Protein AF-A0AAW5N0G1-F1 (afdb_monomer_lite)

Radius of gyration: 11.5 Å; chains: 1; boundin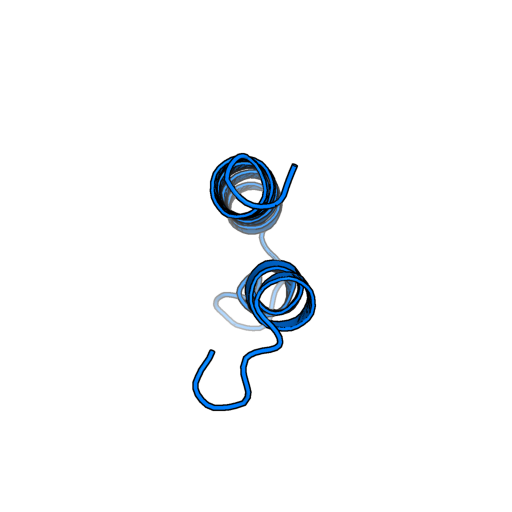g box: 29×12×34 Å

InterPro domains:
  IPR002196 Glycoside hydrolase, family 24 [PF00959] (1-34)
  IPR023346 Lysozyme-like domain superfamily [SSF53955] (1-41)
  IPR023347 Lysozyme domain superfamily [G3DSA:1.10.530.40] (1-43)
  IPR051018 Bacteriophage Glycosyl Hydrolase 24 [PTHR38107] (1-42)

Foldseek 3Di:
DVVPPQLVVLVCLCVPQDDPNDGDPVSNVVSVVSSVVSCPVVD

Structure (mmCIF, N/CA/C/O backbone):
data_AF-A0AAW5N0G1-F1
#
_entry.id   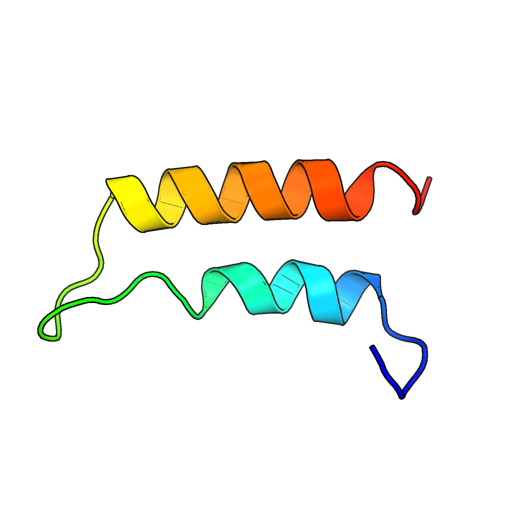AF-A0AAW5N0G1-F1
#
loop_
_atom_site.group_PDB
_atom_site.id
_atom_site.type_symbol
_atom_site.label_atom_id
_atom_site.label_alt_id
_atom_site.label_comp_id
_atom_site.label_asym_id
_atom_site.label_entity_id
_atom_site.label_seq_id
_atom_site.pdbx_PDB_ins_code
_atom_site.Cartn_x
_atom_site.Cartn_y
_atom_site.Cartn_z
_atom_site.occupancy
_atom_site.B_iso_or_equiv
_atom_site.auth_seq_id
_atom_site.auth_comp_id
_atom_site.auth_asym_id
_atom_site.auth_atom_id
_atom_site.pdbx_PDB_model_num
ATOM 1 N N . ILE A 1 1 ? -11.575 -0.725 3.288 1.00 91.94 1 ILE A N 1
ATOM 2 C CA . ILE A 1 1 ? -11.880 0.608 3.869 1.00 91.94 1 ILE A CA 1
ATOM 3 C C . ILE A 1 1 ? -13.381 0.782 4.086 1.00 91.94 1 ILE A C 1
ATOM 5 O O . ILE A 1 1 ? -13.785 0.734 5.233 1.00 91.94 1 ILE A O 1
ATOM 9 N N . ASN A 1 2 ? -14.221 0.891 3.045 1.00 96.75 2 ASN A N 1
ATOM 10 C CA . ASN A 1 2 ? -15.666 1.168 3.214 1.00 96.75 2 ASN A CA 1
ATOM 11 C C . ASN A 1 2 ? -16.439 0.135 4.060 1.00 96.75 2 ASN A C 1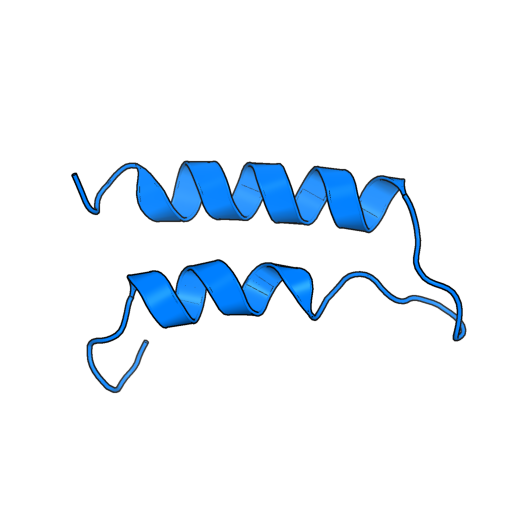
ATOM 13 O O . ASN A 1 2 ? -17.471 0.462 4.625 1.00 96.75 2 ASN A O 1
ATOM 17 N N . GLN A 1 3 ? -15.940 -1.099 4.161 1.00 97.38 3 GLN A N 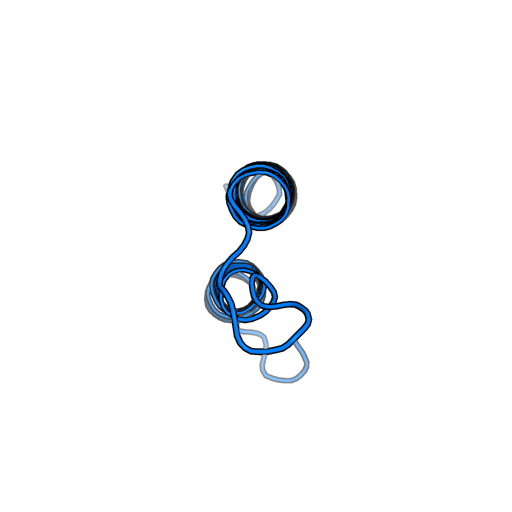1
ATOM 18 C CA . GLN A 1 3 ? -16.517 -2.164 4.992 1.00 97.38 3 GLN A CA 1
ATOM 19 C C . GLN A 1 3 ? -16.014 -2.153 6.450 1.00 97.38 3 GLN A C 1
ATOM 21 O O . GLN A 1 3 ? -16.299 -3.080 7.196 1.00 97.38 3 GLN A O 1
ATOM 26 N N . GLY A 1 4 ? -15.211 -1.166 6.858 1.00 94.94 4 GLY A N 1
ATOM 27 C CA . GLY A 1 4 ? -14.629 -1.096 8.204 1.00 94.94 4 GLY A CA 1
ATOM 28 C C . GLY A 1 4 ? -13.442 -2.036 8.453 1.00 94.94 4 GLY A C 1
ATOM 29 O O . GLY A 1 4 ? -12.727 -1.853 9.432 1.00 94.94 4 GLY A O 1
ATOM 30 N N . ASP A 1 5 ? -13.161 -2.985 7.553 1.00 96.19 5 ASP A N 1
ATOM 31 C CA . ASP A 1 5 ? -11.949 -3.814 7.609 1.00 96.19 5 ASP A CA 1
ATOM 32 C C . ASP A 1 5 ? -10.708 -3.002 7.191 1.00 96.19 5 ASP A C 1
ATOM 34 O O . ASP A 1 5 ? -10.308 -2.963 6.019 1.00 96.19 5 ASP A O 1
ATOM 38 N N . ILE A 1 6 ? -10.151 -2.261 8.152 1.00 95.56 6 ILE A N 1
ATOM 39 C CA . ILE A 1 6 ? -8.955 -1.433 7.962 1.00 95.56 6 ILE A CA 1
ATOM 40 C C . ILE A 1 6 ? -7.699 -2.302 7.916 1.00 95.56 6 ILE A C 1
ATOM 42 O O . ILE A 1 6 ? -6.882 -2.119 7.015 1.00 95.56 6 ILE A O 1
ATOM 46 N N . LYS A 1 7 ? -7.573 -3.294 8.804 1.00 96.38 7 LYS A N 1
ATOM 47 C CA . LYS A 1 7 ? -6.448 -4.237 8.796 1.00 96.38 7 LYS A CA 1
ATOM 48 C C . LYS A 1 7 ? -6.334 -4.958 7.451 1.00 96.38 7 LYS A C 1
ATOM 50 O O . LYS A 1 7 ? -5.265 -4.939 6.838 1.00 96.38 7 LYS A O 1
ATOM 55 N N . GLY A 1 8 ? -7.439 -5.511 6.950 1.00 97.25 8 GLY A N 1
ATOM 56 C CA . GLY A 1 8 ? -7.479 -6.142 5.638 1.00 97.25 8 GLY A CA 1
ATOM 57 C C . GLY A 1 8 ? -7.167 -5.157 4.517 1.00 97.25 8 GLY A C 1
ATOM 58 O O . GLY A 1 8 ? -6.441 -5.514 3.593 1.00 97.25 8 GLY A O 1
ATOM 59 N N . ALA A 1 9 ? -7.615 -3.899 4.611 1.00 97.62 9 ALA A N 1
ATOM 60 C CA . ALA A 1 9 ? -7.251 -2.860 3.646 1.00 97.62 9 ALA A CA 1
ATOM 61 C C . ALA A 1 9 ? -5.745 -2.538 3.641 1.00 97.62 9 ALA A C 1
ATOM 63 O O . ALA A 1 9 ? -5.168 -2.433 2.559 1.00 97.62 9 ALA A O 1
ATOM 64 N N . CYS A 1 10 ? -5.095 -2.435 4.805 1.00 97.81 10 CYS A N 1
ATOM 65 C CA . CYS A 1 10 ? -3.641 -2.264 4.890 1.00 97.81 10 CYS A CA 1
ATOM 66 C C . CYS A 1 10 ? -2.906 -3.479 4.292 1.00 97.81 10 CYS A C 1
ATOM 68 O O . CYS A 1 10 ? -1.928 -3.319 3.561 1.00 97.81 10 CYS A O 1
ATOM 70 N N . ASP A 1 11 ? -3.400 -4.700 4.526 1.00 98.00 11 ASP A N 1
ATOM 71 C CA . ASP A 1 11 ? -2.821 -5.921 3.950 1.00 98.00 11 ASP A CA 1
ATOM 72 C C . ASP A 1 11 ? -2.898 -5.950 2.408 1.00 98.00 11 ASP A C 1
ATOM 74 O O . ASP A 1 11 ? -2.015 -6.515 1.754 1.00 98.00 11 ASP A O 1
ATOM 78 N N . GLN A 1 12 ? -3.893 -5.287 1.799 1.00 98.19 12 GLN A N 1
ATOM 79 C CA . GLN A 1 12 ? -4.014 -5.185 0.337 1.00 98.19 12 GLN A CA 1
ATOM 80 C C . GLN A 1 12 ? -2.866 -4.408 -0.328 1.00 98.19 12 GLN A C 1
ATOM 82 O O . GLN A 1 12 ? -2.636 -4.596 -1.526 1.00 98.19 12 GLN A O 1
ATOM 87 N N . LEU A 1 13 ? -2.110 -3.577 0.404 1.00 98.25 13 LEU A N 1
ATOM 88 C CA . LEU A 1 13 ? -0.985 -2.808 -0.151 1.00 98.25 13 LEU A CA 1
ATOM 89 C C . LEU A 1 13 ? 0.062 -3.707 -0.829 1.00 98.25 13 LEU A C 1
ATOM 91 O O . LEU A 1 13 ? 0.622 -3.341 -1.863 1.00 98.25 13 LEU A O 1
ATOM 95 N N . ARG A 1 14 ? 0.261 -4.927 -0.316 1.00 98.19 14 ARG A N 1
ATOM 96 C CA . ARG A 1 14 ? 1.217 -5.919 -0.843 1.00 98.19 14 ARG A CA 1
ATOM 97 C C . ARG A 1 14 ? 0.926 -6.379 -2.274 1.00 98.19 14 ARG A C 1
ATOM 99 O O . ARG A 1 14 ? 1.829 -6.863 -2.957 1.00 98.19 14 ARG A O 1
ATOM 106 N N . ARG A 1 15 ? -0.309 -6.202 -2.761 1.00 98.06 15 ARG A N 1
ATOM 107 C CA . ARG A 1 15 ? -0.685 -6.532 -4.147 1.00 98.06 15 ARG A CA 1
ATOM 108 C C . ARG A 1 15 ? -0.027 -5.597 -5.168 1.00 98.06 15 ARG A C 1
ATOM 110 O O . ARG A 1 15 ? 0.200 -5.989 -6.308 1.00 98.06 15 ARG A O 1
ATOM 117 N N . TRP A 1 16 ? 0.344 -4.385 -4.756 1.0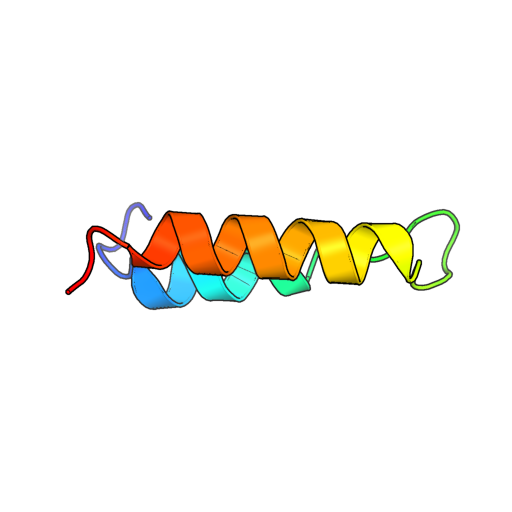0 98.12 16 TRP A N 1
ATOM 118 C CA . TRP A 1 16 ? 0.878 -3.333 -5.624 1.00 98.12 16 TRP A CA 1
ATOM 119 C C . TRP A 1 16 ? 2.410 -3.342 -5.678 1.00 98.12 16 TRP A C 1
ATOM 121 O O . TRP A 1 16 ? 3.064 -2.341 -5.370 1.00 98.12 16 TRP A O 1
ATOM 131 N N . THR A 1 17 ? 2.981 -4.492 -6.047 1.00 98.56 17 THR A N 1
ATOM 132 C CA . THR A 1 17 ? 4.438 -4.734 -6.068 1.00 98.56 17 THR A CA 1
ATOM 133 C C . THR A 1 17 ? 4.996 -5.104 -7.445 1.00 98.56 17 THR A C 1
ATOM 135 O O . THR A 1 17 ? 6.208 -5.281 -7.592 1.00 98.56 17 THR A O 1
ATOM 138 N N . TYR A 1 18 ? 4.140 -5.172 -8.466 1.00 98.25 18 TYR A N 1
ATOM 139 C CA . TYR A 1 18 ? 4.517 -5.485 -9.842 1.00 98.25 18 TYR A CA 1
ATOM 140 C C . TYR A 1 18 ? 4.628 -4.223 -10.701 1.00 98.25 18 TYR A C 1
ATOM 142 O O . TYR A 1 18 ? 3.801 -3.320 -10.606 1.00 98.25 18 TYR A O 1
ATOM 150 N N . ALA A 1 19 ? 5.625 -4.194 -11.582 1.00 97.75 19 ALA A N 1
ATOM 151 C CA . ALA A 1 19 ? 5.735 -3.229 -12.671 1.00 97.75 19 ALA A CA 1
ATOM 152 C C . ALA A 1 19 ? 6.367 -3.924 -13.887 1.00 97.75 19 ALA A C 1
ATOM 154 O O . ALA A 1 19 ? 7.309 -4.707 -13.749 1.00 97.75 19 ALA A O 1
ATOM 155 N N . GLY A 1 20 ? 5.809 -3.712 -15.081 1.00 97.31 20 GLY A N 1
ATOM 156 C CA . GLY A 1 20 ? 6.264 -4.407 -16.293 1.00 97.31 20 GLY A CA 1
ATOM 157 C C . GLY A 1 20 ? 6.220 -5.941 -16.192 1.00 97.31 20 GLY A C 1
ATOM 158 O O . GLY A 1 20 ? 7.133 -6.608 -16.661 1.00 97.31 20 GLY A O 1
ATOM 159 N N . GLY A 1 21 ? 5.219 -6.509 -15.505 1.00 97.31 21 GLY A N 1
ATOM 160 C CA . GLY A 1 21 ? 5.052 -7.965 -15.355 1.00 97.31 21 GLY A CA 1
ATOM 161 C C . GLY A 1 21 ? 6.020 -8.649 -14.381 1.00 97.31 21 GLY A C 1
ATOM 162 O O . GLY A 1 21 ? 5.870 -9.836 -14.104 1.00 97.31 21 GLY A O 1
ATOM 163 N N . LYS A 1 22 ? 6.979 -7.916 -13.806 1.00 97.94 22 LYS A N 1
ATOM 164 C CA . LYS A 1 22 ? 7.911 -8.421 -12.792 1.00 97.94 22 LYS A CA 1
ATOM 165 C C . LYS A 1 22 ? 7.588 -7.821 -11.431 1.00 97.94 22 LYS A C 1
ATOM 167 O O . LYS A 1 22 ? 7.167 -6.671 -11.350 1.00 97.94 22 LYS A O 1
ATOM 172 N N . GLN A 1 23 ? 7.817 -8.574 -10.363 1.00 97.69 23 GLN A N 1
ATOM 173 C CA . GLN A 1 23 ? 7.761 -8.054 -9.000 1.00 97.69 23 GLN A CA 1
ATOM 174 C C . GLN A 1 23 ? 9.052 -7.288 -8.670 1.00 97.69 23 GLN A C 1
ATOM 176 O O . GLN A 1 23 ? 10.158 -7.786 -8.897 1.00 97.69 23 GLN A O 1
ATOM 181 N N . TRP A 1 24 ? 8.927 -6.070 -8.144 1.00 98.25 24 TRP A N 1
ATOM 182 C CA . TRP A 1 24 ? 10.064 -5.186 -7.870 1.00 98.25 24 TRP A CA 1
ATOM 183 C C . TRP A 1 24 ? 10.374 -5.143 -6.382 1.00 98.25 24 TRP A C 1
ATOM 185 O O . TRP A 1 24 ? 9.536 -4.725 -5.584 1.00 98.25 24 TRP A O 1
ATOM 195 N N . LYS A 1 25 ? 11.618 -5.472 -6.013 1.00 98.25 25 LYS A N 1
ATOM 196 C CA . LYS A 1 25 ? 12.078 -5.447 -4.615 1.00 98.25 25 LYS A CA 1
ATOM 197 C C . LYS A 1 25 ? 11.833 -4.089 -3.944 1.00 98.25 25 LYS A C 1
ATOM 199 O O . LYS A 1 25 ? 11.340 -4.048 -2.826 1.00 98.25 25 LYS A O 1
ATOM 204 N N . GLY A 1 26 ? 12.102 -2.983 -4.644 1.00 98.25 26 GLY A N 1
ATOM 205 C CA . GLY A 1 26 ? 11.858 -1.636 -4.115 1.00 98.25 26 GLY A CA 1
ATOM 206 C C . GLY A 1 26 ? 10.378 -1.350 -3.834 1.00 98.25 26 GLY A C 1
ATOM 207 O O . GLY A 1 26 ? 10.059 -0.729 -2.824 1.00 98.25 26 GLY A O 1
ATOM 208 N N . LEU A 1 27 ? 9.465 -1.854 -4.675 1.00 98.50 27 LEU A N 1
ATOM 209 C CA . LEU A 1 27 ? 8.028 -1.726 -4.429 1.00 98.50 27 LEU A CA 1
ATOM 210 C C . LEU A 1 27 ? 7.592 -2.598 -3.255 1.00 98.50 27 LEU A C 1
ATOM 212 O O . LEU A 1 27 ? 6.820 -2.129 -2.432 1.00 98.50 27 LEU A O 1
ATOM 216 N N . MET A 1 28 ? 8.117 -3.819 -3.126 1.00 98.62 28 MET A N 1
ATOM 217 C CA . MET A 1 28 ? 7.853 -4.662 -1.953 1.00 98.62 28 MET A CA 1
ATOM 218 C C . MET A 1 28 ? 8.233 -3.942 -0.660 1.00 98.62 28 MET A C 1
ATOM 220 O O . MET A 1 28 ? 7.384 -3.763 0.204 1.00 98.62 28 MET A O 1
ATOM 224 N N . THR A 1 29 ? 9.474 -3.456 -0.560 1.00 98.62 29 THR A N 1
ATOM 225 C CA . THR A 1 29 ? 9.948 -2.738 0.631 1.00 98.62 29 THR A CA 1
ATOM 226 C C . THR A 1 29 ? 9.107 -1.494 0.911 1.00 98.62 29 THR A C 1
ATOM 228 O O . THR A 1 29 ? 8.710 -1.272 2.050 1.00 98.62 29 THR A O 1
ATOM 231 N N . ARG A 1 30 ? 8.764 -0.717 -0.124 1.00 98.62 30 ARG A N 1
ATOM 232 C CA . ARG A 1 30 ? 7.879 0.444 0.022 1.00 98.62 30 ARG A CA 1
ATOM 233 C C . ARG A 1 30 ? 6.504 0.060 0.580 1.00 98.62 30 ARG A C 1
ATOM 235 O O . ARG A 1 30 ? 6.028 0.724 1.494 1.00 98.62 30 ARG A O 1
ATOM 242 N N . ARG A 1 31 ? 5.862 -0.986 0.044 1.00 98.62 31 ARG A N 1
ATOM 243 C CA . ARG A 1 31 ? 4.519 -1.408 0.480 1.00 98.62 31 ARG A CA 1
ATOM 244 C C . ARG A 1 31 ? 4.512 -2.009 1.882 1.00 98.62 31 ARG A C 1
ATOM 246 O O . ARG A 1 31 ? 3.520 -1.832 2.579 1.00 98.62 31 ARG A O 1
ATOM 253 N N . GLU A 1 32 ? 5.589 -2.666 2.314 1.00 98.44 32 GLU A N 1
ATOM 254 C CA . GLU A 1 32 ? 5.709 -3.114 3.709 1.00 98.44 32 GLU A CA 1
ATOM 255 C C . GLU A 1 32 ? 5.773 -1.932 4.681 1.00 98.44 32 GLU A C 1
ATOM 257 O O . GLU A 1 32 ? 5.011 -1.909 5.641 1.00 98.44 32 GLU A O 1
ATOM 262 N N . ILE A 1 33 ? 6.584 -0.907 4.392 1.00 98.25 33 ILE A N 1
ATOM 263 C CA . ILE A 1 33 ? 6.663 0.299 5.236 1.00 98.25 33 ILE A CA 1
ATOM 264 C C . ILE A 1 33 ? 5.309 1.018 5.281 1.00 98.25 33 ILE A C 1
ATOM 266 O O . ILE A 1 33 ? 4.825 1.379 6.350 1.00 98.25 33 ILE A O 1
ATOM 270 N N . GLU A 1 34 ? 4.659 1.203 4.129 1.00 98.25 34 GLU A N 1
ATOM 271 C CA . GLU A 1 34 ? 3.324 1.812 4.080 1.00 98.25 34 GLU A CA 1
ATOM 272 C C . GLU A 1 34 ? 2.296 0.997 4.879 1.00 98.25 34 GLU A C 1
ATOM 274 O O . GLU A 1 34 ? 1.447 1.579 5.550 1.00 98.25 34 GLU A O 1
ATOM 279 N N . ARG A 1 35 ? 2.384 -0.338 4.854 1.00 97.75 35 ARG A N 1
ATOM 280 C CA . ARG A 1 35 ? 1.530 -1.220 5.656 1.00 97.75 35 ARG A CA 1
ATOM 281 C C . ARG A 1 35 ? 1.794 -1.065 7.151 1.00 97.75 35 ARG A C 1
ATOM 283 O O . ARG A 1 35 ? 0.835 -1.016 7.912 1.00 97.75 35 ARG A O 1
ATOM 290 N N . GLU A 1 36 ? 3.052 -0.994 7.575 1.00 97.38 36 GLU A N 1
ATOM 291 C CA . GLU A 1 36 ? 3.409 -0.763 8.980 1.00 97.38 36 GLU A CA 1
ATOM 292 C C . GLU A 1 36 ? 2.837 0.565 9.481 1.00 97.38 36 GLU A C 1
ATOM 294 O O . GLU A 1 36 ? 2.128 0.580 10.486 1.00 97.38 36 GLU A O 1
ATOM 299 N N . VAL A 1 37 ? 3.038 1.649 8.724 1.00 97.12 37 VAL A N 1
ATOM 300 C CA . VAL A 1 37 ? 2.478 2.972 9.042 1.00 97.12 37 VAL A CA 1
ATOM 301 C C . VAL A 1 37 ? 0.944 2.948 9.044 1.00 97.12 37 VAL A C 1
ATOM 303 O O . VAL A 1 37 ? 0.320 3.524 9.931 1.00 97.12 37 VAL A O 1
ATOM 306 N N . CYS A 1 38 ? 0.318 2.245 8.094 1.00 96.75 38 CYS A N 1
ATOM 307 C CA . CYS A 1 38 ? -1.139 2.069 8.023 1.00 96.75 38 CYS A CA 1
ATOM 308 C C . CYS A 1 38 ? -1.709 1.384 9.278 1.00 96.75 38 CYS A C 1
ATOM 310 O O . CYS A 1 38 ? -2.813 1.707 9.714 1.00 96.75 38 CYS A O 1
ATOM 312 N N . LEU A 1 39 ? -0.951 0.462 9.881 1.00 96.44 39 LEU A N 1
ATOM 313 C CA . LEU A 1 39 ? -1.360 -0.290 11.069 1.00 96.44 39 LEU A CA 1
ATOM 314 C C . LEU A 1 39 ? -1.044 0.418 12.397 1.00 96.44 39 LEU A C 1
ATOM 316 O O . LEU A 1 39 ? -1.575 -0.005 13.420 1.00 96.44 39 LEU A O 1
ATOM 320 N N . TRP A 1 40 ? -0.248 1.494 12.418 1.00 93.56 40 TRP A N 1
ATOM 321 C CA . TRP A 1 40 ? 0.122 2.189 13.664 1.00 93.56 40 TRP A CA 1
ATOM 322 C C . TRP A 1 40 ? -1.071 2.722 14.467 1.00 93.56 40 TRP A C 1
ATOM 324 O O . TRP A 1 40 ? -1.026 2.717 15.691 1.00 93.56 40 TRP A O 1
ATOM 334 N N . GLY A 1 41 ? -2.143 3.161 13.802 1.00 77.50 41 GLY A N 1
ATOM 335 C CA . GLY A 1 41 ? -3.361 3.653 14.464 1.00 77.50 41 GLY A CA 1
ATOM 336 C C . GLY A 1 41 ? -4.411 2.576 14.762 1.00 77.50 41 GLY A C 1
ATOM 337 O O . GLY A 1 41 ? -5.518 2.909 15.169 1.00 77.50 41 GLY A O 1
ATOM 338 N N . GLN A 1 42 ? -4.109 1.303 14.487 1.00 74.88 42 GLN A N 1
ATOM 339 C CA . GLN A 1 42 ? -4.994 0.156 14.740 1.00 74.88 42 GLN A CA 1
ATOM 340 C C . GLN A 1 42 ? -4.648 -0.576 16.050 1.00 74.88 42 GLN A C 1
ATOM 342 O O . GLN A 1 42 ? -5.198 -1.651 16.297 1.00 74.88 42 GLN A O 1
ATOM 347 N N . GLN A 1 43 ? -3.716 -0.036 16.841 1.00 56.81 43 GLN A N 1
ATOM 348 C CA . GLN A 1 43 ? -3.263 -0.604 18.110 1.00 56.81 43 GLN A CA 1
ATOM 349 C C . GLN A 1 43 ? -4.007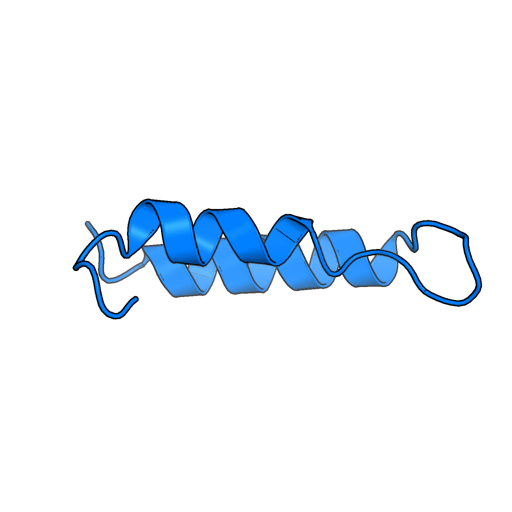 -0.007 19.305 1.00 56.81 43 GLN A C 1
ATOM 351 O O . GLN A 1 43 ? -4.328 1.201 19.256 1.00 56.81 43 GLN A O 1
#

Sequence (43 aa):
INQGDIKGACDQLRRWTYAGGKQWKGLMTRREIEREVCLWGQQ

pLDDT: mean 95.5, std 7.58, range [56.81, 98.62]

Secondary structure (DSSP, 8-state):
-TTS-HHHHHHGGGG--EETTEE-HHHHHHHHHHHHHHHGGG-

Organism: NCBI:txid1499973